Protein AF-A0A7Z0UXZ9-F1 (afdb_monomer_lite)

Sequence (64 aa):
MTVDDLKEFFQVIYDSELTSKLGVSKGTISNWRAQGIPSEKQAMLQVQTEGRLQAKVPPLGSQT

Radius of gyration: 12.62 Å; chains: 1; bounding box: 39×20×32 Å

Structure (mmCIF, N/CA/C/O backbone):
data_AF-A0A7Z0UXZ9-F1
#
_entry.id   AF-A0A7Z0UXZ9-F1
#
loop_
_atom_site.group_PDB
_atom_site.id
_atom_site.type_symbol
_atom_site.label_atom_id
_atom_site.label_alt_id
_atom_site.label_comp_id
_atom_site.label_asym_id
_atom_site.label_entity_id
_atom_site.label_seq_id
_atom_site.pdbx_PDB_ins_code
_atom_site.Cartn_x
_atom_site.Cartn_y
_atom_site.Cartn_z
_atom_site.occupancy
_atom_site.B_iso_or_equiv
_atom_site.auth_seq_id
_atom_site.auth_comp_id
_atom_site.auth_asym_id
_atom_site.auth_atom_id
_atom_site.pdbx_PDB_model_num
ATOM 1 N N . MET A 1 1 ? -9.514 -4.476 1.668 1.00 82.62 1 MET A N 1
ATOM 2 C CA . MET A 1 1 ? -8.687 -3.993 0.554 1.00 82.62 1 MET A CA 1
ATOM 3 C C . MET A 1 1 ? -7.363 -4.745 0.483 1.00 82.62 1 MET A C 1
ATOM 5 O O . MET A 1 1 ? -6.841 -5.122 1.530 1.00 82.62 1 MET A O 1
ATOM 9 N N . THR A 1 2 ? -6.842 -4.960 -0.721 1.00 90.69 2 THR A N 1
ATOM 10 C CA . THR A 1 2 ? -5.542 -5.574 -1.037 1.00 90.69 2 THR A CA 1
ATOM 11 C C . THR A 1 2 ? -4.643 -4.594 -1.799 1.00 90.69 2 THR A C 1
ATOM 13 O O . THR A 1 2 ? -5.078 -3.505 -2.165 1.00 90.69 2 THR A O 1
ATOM 16 N N . VAL A 1 3 ? -3.377 -4.961 -2.036 1.00 91.12 3 VAL A N 1
ATOM 17 C CA . VAL A 1 3 ? -2.476 -4.153 -2.879 1.00 91.12 3 VAL A CA 1
ATOM 18 C C . VAL A 1 3 ? -2.982 -4.084 -4.323 1.00 91.12 3 VAL A C 1
ATOM 20 O O . VAL A 1 3 ? -2.856 -3.031 -4.935 1.00 91.12 3 VAL A O 1
ATOM 23 N N . ASP A 1 4 ? -3.592 -5.147 -4.855 1.00 90.44 4 ASP A N 1
ATOM 24 C CA . ASP A 1 4 ? -4.176 -5.131 -6.203 1.00 90.44 4 ASP A CA 1
ATOM 25 C C . ASP A 1 4 ? -5.371 -4.177 -6.292 1.00 90.44 4 ASP A C 1
ATOM 27 O O . ASP A 1 4 ? -5.422 -3.377 -7.220 1.00 90.44 4 ASP A O 1
ATOM 31 N N . ASP A 1 5 ? -6.236 -4.144 -5.273 1.00 89.25 5 ASP A N 1
ATOM 32 C CA . ASP A 1 5 ? -7.355 -3.191 -5.216 1.00 89.25 5 ASP A CA 1
ATOM 33 C C . ASP A 1 5 ? -6.842 -1.734 -5.286 1.00 89.25 5 ASP A C 1
ATOM 35 O O . ASP A 1 5 ? -7.452 -0.868 -5.914 1.00 89.25 5 ASP A O 1
ATOM 39 N N . LEU A 1 6 ? -5.689 -1.449 -4.659 1.00 89.50 6 LEU A N 1
ATOM 40 C CA . LEU A 1 6 ? -5.035 -0.140 -4.763 1.00 89.50 6 LEU A CA 1
ATOM 41 C C . LEU A 1 6 ? -4.526 0.117 -6.185 1.00 89.50 6 LEU A C 1
ATOM 43 O O . LEU A 1 6 ? -4.644 1.236 -6.678 1.00 89.50 6 LEU A O 1
ATOM 47 N N . LYS A 1 7 ? -3.971 -0.894 -6.858 1.00 91.19 7 LYS A N 1
ATOM 48 C CA . LYS A 1 7 ? -3.489 -0.754 -8.239 1.00 91.19 7 LYS A CA 1
ATOM 49 C C . LYS A 1 7 ? -4.620 -0.453 -9.206 1.00 91.19 7 LYS A C 1
ATOM 51 O O . LYS A 1 7 ? -4.481 0.455 -10.021 1.00 91.19 7 LYS A O 1
ATOM 56 N N . GLU A 1 8 ? -5.734 -1.165 -9.075 1.00 90.31 8 GLU A N 1
ATOM 57 C CA . GLU A 1 8 ? -6.932 -0.930 -9.878 1.00 90.31 8 GLU A CA 1
ATOM 58 C C . GLU A 1 8 ? -7.481 0.480 -9.647 1.00 90.31 8 GLU A C 1
ATOM 60 O O . GLU A 1 8 ? -7.760 1.200 -10.606 1.00 90.31 8 GLU A O 1
ATOM 65 N N . PHE A 1 9 ? -7.554 0.922 -8.389 1.00 88.69 9 PHE A N 1
ATOM 66 C CA . PHE A 1 9 ? -8.057 2.253 -8.058 1.00 88.69 9 PHE A CA 1
ATOM 67 C C . PHE A 1 9 ? -7.163 3.387 -8.565 1.00 88.69 9 PHE A C 1
ATOM 69 O O . PHE A 1 9 ? -7.655 4.353 -9.146 1.00 88.69 9 PHE A O 1
ATOM 76 N N . PHE A 1 10 ? -5.848 3.283 -8.357 1.00 88.62 10 PHE A N 1
ATOM 77 C CA . PHE A 1 10 ? -4.894 4.293 -8.822 1.00 88.62 10 PHE A CA 1
ATOM 78 C C . PHE A 1 10 ? -4.545 4.148 -10.310 1.00 88.62 10 PHE A C 1
ATOM 80 O O . PHE A 1 10 ? -3.775 4.964 -10.818 1.00 88.62 10 PHE A O 1
ATOM 87 N N . GLN A 1 11 ? -5.114 3.146 -10.993 1.00 90.94 11 GLN A N 1
ATOM 88 C CA . GLN A 1 11 ? -4.874 2.806 -12.398 1.00 90.94 11 GLN A CA 1
ATOM 89 C C . GLN A 1 11 ? -3.386 2.639 -12.722 1.00 90.94 11 GLN A C 1
ATOM 91 O O . GLN A 1 11 ? -2.888 3.130 -13.734 1.00 90.94 11 GLN A O 1
ATOM 96 N N . VAL A 1 12 ? -2.666 1.954 -11.835 1.00 90.94 12 VAL A N 1
ATOM 97 C CA . VAL A 1 12 ? -1.230 1.705 -11.975 1.00 90.94 12 VAL A CA 1
ATOM 98 C C . VAL A 1 12 ? -0.949 0.242 -12.277 1.00 90.94 12 VAL A C 1
ATOM 100 O O . VAL A 1 12 ? -1.612 -0.661 -11.767 1.00 90.94 12 VAL A O 1
ATOM 103 N N . ILE A 1 13 ? 0.080 -0.003 -13.084 1.00 89.94 13 ILE A N 1
ATOM 104 C CA . ILE A 1 13 ? 0.451 -1.359 -13.500 1.00 89.94 13 ILE A CA 1
ATOM 105 C C . ILE A 1 13 ? 1.473 -1.936 -12.525 1.00 89.94 13 ILE A C 1
ATOM 107 O O . ILE A 1 13 ? 1.444 -3.134 -12.226 1.00 89.94 13 ILE A O 1
ATOM 111 N N . TYR A 1 14 ? 2.355 -1.095 -11.982 1.00 90.69 14 TYR A N 1
ATOM 112 C CA . TYR A 1 14 ? 3.470 -1.544 -11.157 1.00 90.69 14 TYR A CA 1
ATOM 113 C C . TYR A 1 14 ? 3.348 -1.092 -9.704 1.00 90.69 14 T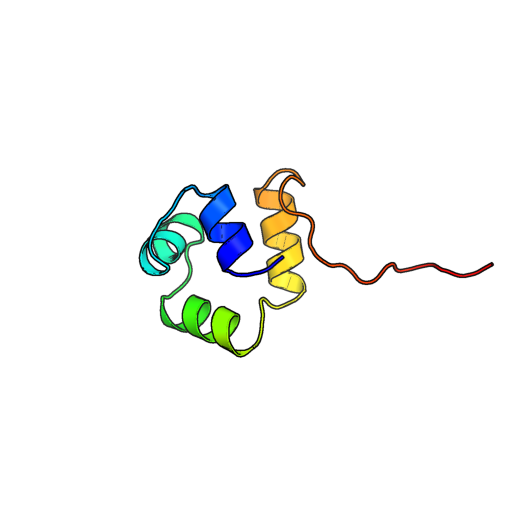YR A C 1
ATOM 115 O O . TYR A 1 14 ? 2.985 0.038 -9.389 1.00 90.69 14 TYR A O 1
ATOM 123 N N . ASP A 1 15 ? 3.765 -1.970 -8.797 1.00 88.06 15 ASP A N 1
ATOM 124 C CA . ASP A 1 15 ? 3.796 -1.716 -7.354 1.00 88.06 15 ASP A CA 1
ATOM 125 C C . ASP A 1 15 ? 4.735 -0.536 -7.008 1.00 88.06 15 ASP A C 1
ATOM 127 O O . ASP A 1 15 ? 4.545 0.163 -6.015 1.00 88.06 15 ASP A O 1
ATOM 131 N N . SER A 1 16 ? 5.721 -0.250 -7.865 1.00 88.62 16 SER A N 1
ATOM 132 C CA . SER A 1 16 ? 6.582 0.933 -7.757 1.00 88.62 16 SER A CA 1
ATOM 133 C C . SER A 1 16 ? 5.881 2.251 -8.069 1.00 88.62 16 SER A C 1
ATOM 135 O O . SER A 1 16 ? 6.386 3.297 -7.693 1.00 88.62 16 SER A O 1
ATOM 137 N N . GLU A 1 17 ? 4.754 2.243 -8.772 1.00 91.94 17 GLU A N 1
ATOM 138 C CA . GLU A 1 17 ? 3.985 3.467 -9.013 1.00 91.94 17 GLU A CA 1
ATOM 139 C C . GLU A 1 17 ? 3.110 3.802 -7.797 1.00 91.94 17 GLU A C 1
ATOM 141 O O . GLU A 1 17 ? 2.914 4.976 -7.472 1.00 91.94 17 GLU A O 1
ATOM 146 N N . LEU A 1 18 ? 2.675 2.778 -7.046 1.00 90.88 18 LEU A N 1
ATOM 147 C CA . LEU A 1 18 ? 1.971 2.964 -5.774 1.00 90.88 18 LEU A CA 1
ATOM 148 C C . LEU A 1 18 ? 2.814 3.725 -4.750 1.00 90.88 18 LEU A C 1
ATOM 150 O O . LEU A 1 18 ? 2.254 4.472 -3.952 1.00 90.88 18 LEU A O 1
ATOM 154 N N . THR A 1 19 ? 4.145 3.599 -4.777 1.00 92.25 19 THR A N 1
ATOM 155 C CA . THR A 1 19 ? 5.005 4.320 -3.825 1.00 92.25 19 THR A CA 1
ATOM 156 C C . THR A 1 19 ? 4.863 5.829 -3.952 1.00 92.25 19 THR A C 1
ATOM 158 O O . THR A 1 19 ? 4.797 6.525 -2.943 1.00 92.25 19 THR A O 1
ATOM 161 N N . SER A 1 20 ? 4.748 6.335 -5.181 1.00 89.69 20 SER A N 1
ATOM 162 C CA . SER A 1 20 ? 4.585 7.767 -5.441 1.00 89.69 20 SER A CA 1
ATOM 163 C C . SER A 1 20 ? 3.168 8.252 -5.142 1.00 89.69 20 SER A C 1
ATOM 165 O O . SER A 1 20 ? 2.999 9.380 -4.695 1.00 89.69 20 SER A O 1
ATOM 167 N N . LYS A 1 21 ? 2.151 7.407 -5.358 1.00 88.94 21 LYS A N 1
ATOM 168 C CA . LYS A 1 21 ? 0.746 7.743 -5.069 1.00 88.94 21 LYS A CA 1
ATOM 169 C C . LYS A 1 21 ? 0.439 7.756 -3.574 1.00 88.94 21 LYS A C 1
ATOM 171 O O . LYS A 1 21 ? -0.320 8.599 -3.118 1.00 88.94 21 LYS A O 1
ATOM 176 N N . LEU A 1 22 ? 1.031 6.825 -2.830 1.00 88.88 22 LEU A N 1
ATOM 177 C CA . LEU A 1 22 ? 0.751 6.609 -1.409 1.00 88.88 22 LEU A CA 1
ATOM 178 C C . LEU A 1 22 ? 1.806 7.222 -0.481 1.00 88.88 22 LEU A C 1
ATOM 180 O O . LEU A 1 22 ? 1.621 7.212 0.734 1.00 88.88 22 LEU A O 1
ATOM 184 N N . GLY A 1 23 ? 2.924 7.713 -1.024 1.00 90.25 23 GLY A N 1
ATOM 185 C CA . GLY A 1 23 ? 4.023 8.279 -0.238 1.00 90.25 23 GLY A CA 1
ATOM 186 C C . GLY A 1 23 ? 4.727 7.255 0.659 1.00 90.25 23 GLY A C 1
ATOM 187 O O . GLY A 1 23 ? 5.217 7.605 1.729 1.00 90.25 23 GLY A O 1
ATOM 188 N N . VAL A 1 24 ? 4.756 5.981 0.257 1.00 91.81 24 VAL A N 1
ATOM 189 C CA . VAL A 1 24 ? 5.365 4.883 1.029 1.00 91.81 24 VAL A CA 1
ATOM 190 C C . VAL A 1 24 ? 6.529 4.249 0.279 1.00 91.81 24 VAL A C 1
ATOM 192 O O . VAL A 1 24 ? 6.639 4.361 -0.937 1.00 91.81 24 VAL A O 1
ATOM 195 N N . SER A 1 25 ? 7.407 3.547 0.994 1.00 94.50 25 SER A N 1
ATOM 196 C CA . SER A 1 25 ? 8.555 2.876 0.378 1.00 94.50 25 SER A CA 1
ATOM 197 C C . SER A 1 25 ? 8.152 1.616 -0.404 1.00 94.50 25 SER A C 1
ATOM 199 O O . SER A 1 25 ? 7.148 0.971 -0.092 1.00 94.50 25 SER A O 1
ATOM 201 N N . LYS A 1 26 ? 8.987 1.191 -1.366 1.00 93.12 26 LYS A N 1
ATOM 202 C CA . LYS A 1 26 ? 8.801 -0.090 -2.080 1.00 93.12 26 LYS A CA 1
ATOM 203 C C . LYS A 1 26 ? 8.750 -1.278 -1.114 1.00 93.12 26 LYS A C 1
ATOM 205 O O . LYS A 1 26 ? 7.911 -2.154 -1.276 1.00 93.12 26 LYS A O 1
ATOM 210 N N . GLY A 1 27 ? 9.597 -1.272 -0.080 1.00 94.88 27 GLY A N 1
ATOM 211 C CA . GLY A 1 27 ? 9.609 -2.316 0.948 1.00 94.88 27 GLY A CA 1
ATOM 212 C C . GLY A 1 27 ? 8.294 -2.398 1.725 1.00 94.88 27 GLY A C 1
ATOM 213 O O . GLY A 1 27 ? 7.837 -3.491 2.040 1.00 94.88 27 GLY A O 1
ATOM 214 N N . THR A 1 28 ? 7.635 -1.260 1.962 1.00 94.44 28 THR A N 1
ATOM 215 C CA . THR A 1 28 ? 6.303 -1.217 2.579 1.00 94.44 28 THR A CA 1
ATOM 216 C C . THR A 1 28 ? 5.258 -1.897 1.695 1.00 94.44 28 THR A C 1
ATOM 218 O O . THR A 1 28 ? 4.497 -2.720 2.197 1.00 94.44 28 THR A O 1
ATOM 221 N N . ILE A 1 29 ? 5.253 -1.614 0.386 1.00 94.06 29 ILE A N 1
ATOM 222 C CA . ILE A 1 29 ? 4.338 -2.265 -0.566 1.00 94.06 29 ILE A CA 1
ATOM 223 C C . ILE A 1 29 ? 4.604 -3.775 -0.639 1.00 94.06 29 ILE A C 1
ATOM 225 O O . ILE A 1 29 ? 3.665 -4.564 -0.549 1.00 94.06 29 ILE A O 1
ATOM 229 N N . SER A 1 30 ? 5.873 -4.192 -0.711 1.00 94.56 30 SER A N 1
ATOM 230 C CA . SER A 1 30 ? 6.248 -5.612 -0.677 1.00 94.56 30 SER A CA 1
ATOM 231 C C . SER A 1 30 ? 5.809 -6.299 0.618 1.00 94.56 30 SER A C 1
ATOM 233 O O . SER A 1 30 ? 5.338 -7.434 0.591 1.00 94.56 30 SER A O 1
ATOM 235 N N . ASN A 1 31 ? 5.909 -5.612 1.758 1.00 95.19 31 ASN A N 1
ATOM 236 C CA . ASN A 1 31 ? 5.430 -6.151 3.024 1.00 95.19 31 ASN A CA 1
ATOM 237 C C . ASN A 1 31 ? 3.901 -6.302 3.030 1.00 95.19 31 ASN A C 1
ATOM 239 O O . ASN A 1 31 ? 3.390 -7.328 3.463 1.00 95.19 31 ASN A O 1
ATOM 243 N N . TRP A 1 32 ? 3.163 -5.326 2.492 1.00 95.00 32 TRP A N 1
ATOM 244 C CA . TRP A 1 32 ? 1.704 -5.419 2.367 1.00 95.00 32 TRP A CA 1
ATOM 245 C C . TRP A 1 32 ? 1.255 -6.520 1.407 1.00 95.00 32 TRP A C 1
ATOM 247 O O . TRP A 1 32 ? 0.208 -7.123 1.624 1.00 95.00 32 TRP A O 1
ATOM 257 N N . ARG A 1 33 ? 2.044 -6.818 0.371 1.00 92.00 33 ARG A N 1
ATOM 258 C CA . ARG A 1 33 ? 1.829 -7.983 -0.499 1.00 92.00 33 ARG A CA 1
ATOM 259 C C . ARG A 1 33 ? 1.938 -9.297 0.266 1.00 92.00 33 ARG A C 1
ATOM 261 O O . ARG A 1 33 ? 1.112 -10.178 0.065 1.00 92.00 33 ARG A O 1
ATOM 268 N N . ALA A 1 34 ? 2.952 -9.422 1.119 1.00 94.06 34 ALA A N 1
ATOM 269 C CA . ALA A 1 34 ? 3.226 -10.655 1.849 1.00 94.06 34 ALA A CA 1
ATOM 270 C C . ALA A 1 34 ? 2.311 -10.851 3.069 1.00 94.06 34 ALA A C 1
ATOM 272 O O . ALA A 1 34 ? 1.881 -11.967 3.340 1.00 94.06 34 ALA A O 1
ATOM 273 N N . GLN A 1 35 ? 2.024 -9.778 3.809 1.00 94.31 35 GLN A N 1
ATOM 274 C CA . GLN A 1 35 ? 1.352 -9.840 5.115 1.00 94.31 35 GLN A CA 1
ATOM 275 C C . GLN A 1 35 ? -0.047 -9.210 5.123 1.00 94.31 35 GLN A C 1
ATOM 277 O O . GLN A 1 35 ? -0.762 -9.300 6.118 1.00 94.31 35 GLN A O 1
ATOM 282 N N . GLY A 1 36 ? -0.451 -8.567 4.028 1.00 92.94 36 GLY A N 1
ATOM 283 C CA . GLY A 1 36 ? -1.650 -7.740 3.975 1.00 92.94 36 GLY A CA 1
ATOM 284 C C . GLY A 1 36 ? -1.401 -6.300 4.434 1.00 92.94 36 GLY A C 1
ATOM 285 O O . GLY A 1 36 ? -0.415 -5.972 5.096 1.00 92.94 36 GLY A O 1
ATOM 286 N N . ILE A 1 37 ? -2.315 -5.408 4.052 1.00 92.00 37 ILE A N 1
ATOM 287 C CA . ILE A 1 37 ? -2.269 -3.997 4.450 1.00 92.00 37 ILE A CA 1
ATOM 288 C C . ILE A 1 37 ? -2.750 -3.890 5.910 1.00 92.00 37 ILE A C 1
ATOM 290 O O . ILE A 1 37 ? -3.859 -4.350 6.191 1.00 92.00 37 ILE A O 1
ATOM 294 N N . PRO A 1 38 ? -1.993 -3.258 6.827 1.00 91.56 38 PRO A N 1
ATOM 295 C CA . PRO A 1 38 ? -2.414 -3.055 8.212 1.00 91.56 38 PRO A CA 1
ATOM 296 C C . PRO A 1 38 ? -3.743 -2.301 8.319 1.00 91.56 38 PRO A C 1
ATOM 298 O O . PRO A 1 38 ? -3.979 -1.361 7.561 1.00 91.56 38 PRO A O 1
ATOM 301 N N . SER A 1 39 ? -4.580 -2.652 9.295 1.00 89.69 39 SER A N 1
ATOM 302 C CA . SER A 1 39 ? -5.934 -2.101 9.484 1.00 89.69 39 SER A CA 1
ATOM 303 C C . SER A 1 39 ? -5.961 -0.571 9.557 1.00 89.69 39 SER A C 1
ATOM 305 O O . SER A 1 39 ? -6.802 0.067 8.931 1.00 89.69 39 SER A O 1
ATOM 307 N N . GLU A 1 40 ? -4.995 0.025 10.261 1.00 88.19 40 GLU A N 1
ATOM 308 C CA . GLU A 1 40 ? -4.829 1.481 10.355 1.00 88.19 40 GLU A CA 1
ATOM 309 C C . GLU A 1 40 ? -4.605 2.113 8.973 1.00 88.19 40 GLU A C 1
ATOM 311 O O . GLU A 1 40 ? -5.249 3.096 8.608 1.00 88.19 40 GLU A O 1
ATOM 316 N N . LYS A 1 41 ? -3.742 1.502 8.152 1.00 90.94 41 LYS A N 1
ATOM 317 C CA . LYS A 1 41 ? -3.483 1.960 6.784 1.00 90.94 41 LYS A CA 1
ATOM 318 C C . LYS A 1 41 ? -4.695 1.753 5.892 1.00 90.94 41 LYS A C 1
ATOM 320 O O . LYS A 1 41 ? -4.982 2.631 5.088 1.00 90.94 41 LYS A O 1
ATOM 325 N N . GLN A 1 42 ? -5.443 0.664 6.068 1.00 89.38 42 GLN A N 1
ATOM 326 C CA . GLN A 1 42 ? -6.697 0.471 5.344 1.00 89.38 42 GLN A CA 1
ATOM 327 C C . GLN A 1 42 ? -7.709 1.584 5.651 1.00 89.38 42 GLN A C 1
ATOM 329 O O . GLN A 1 42 ? -8.313 2.115 4.726 1.00 89.38 42 GLN A O 1
ATOM 334 N N . ALA A 1 43 ? -7.844 2.000 6.913 1.00 87.00 43 ALA A N 1
ATOM 335 C CA . ALA A 1 43 ? -8.718 3.113 7.287 1.00 87.00 43 ALA A CA 1
ATOM 336 C C . ALA A 1 43 ? -8.253 4.447 6.671 1.00 87.00 43 ALA A C 1
ATOM 338 O O . ALA A 1 43 ? -9.052 5.165 6.071 1.00 87.00 43 ALA A O 1
ATOM 339 N N . MET A 1 44 ? -6.951 4.753 6.736 1.00 87.56 44 MET A N 1
ATOM 340 C CA . MET A 1 44 ? -6.389 5.955 6.099 1.00 87.56 44 MET A CA 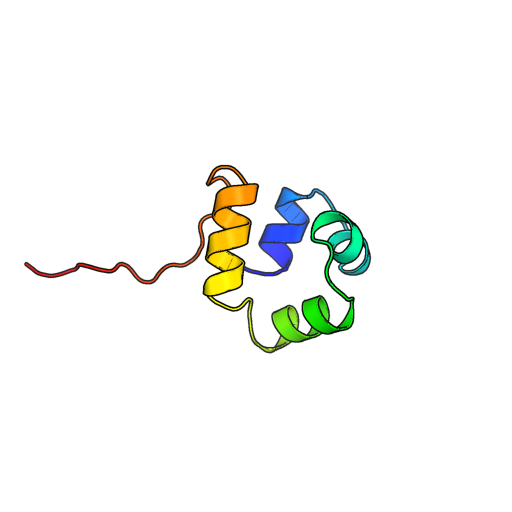1
ATOM 341 C C . MET A 1 44 ? -6.600 5.967 4.579 1.00 87.56 44 MET A C 1
ATOM 343 O O . MET A 1 44 ? -6.884 7.013 3.997 1.00 87.56 44 MET A O 1
ATOM 347 N N . LEU A 1 45 ? -6.428 4.819 3.923 1.00 87.81 45 LEU A N 1
ATOM 348 C CA . LEU A 1 45 ? -6.635 4.667 2.483 1.00 87.81 45 LEU A CA 1
ATOM 349 C C . LEU A 1 45 ? -8.120 4.779 2.129 1.00 87.81 45 LEU A C 1
ATOM 351 O O . LEU A 1 45 ? -8.461 5.408 1.135 1.00 87.81 45 LEU A O 1
ATOM 355 N N . GLN A 1 46 ? -9.021 4.254 2.956 1.00 85.38 46 GLN A N 1
ATOM 356 C CA . GLN A 1 46 ? -10.462 4.390 2.748 1.00 85.38 46 GLN A CA 1
ATOM 357 C C . GLN A 1 46 ? -10.914 5.857 2.796 1.00 85.38 46 GLN A C 1
ATOM 359 O O . GLN A 1 46 ? -11.701 6.278 1.952 1.00 85.38 46 GLN A O 1
ATOM 364 N N . VAL A 1 47 ? -10.378 6.656 3.725 1.00 85.00 47 VAL A N 1
ATOM 365 C CA . VAL A 1 47 ? -10.649 8.104 3.781 1.00 85.00 47 VAL A CA 1
ATOM 366 C C . VAL A 1 47 ? -10.079 8.819 2.552 1.00 85.00 47 VAL A C 1
ATOM 368 O O . VAL A 1 47 ? -10.781 9.604 1.923 1.00 85.00 47 VAL A O 1
ATOM 371 N N . GLN A 1 48 ? -8.838 8.509 2.163 1.00 80.00 48 GLN A N 1
ATOM 372 C CA . GLN A 1 48 ? -8.195 9.105 0.980 1.00 80.00 48 GLN A CA 1
ATOM 373 C C . GLN A 1 48 ? -8.882 8.750 -0.342 1.00 80.00 48 GLN A C 1
ATOM 375 O O . GLN A 1 48 ? -8.785 9.499 -1.306 1.00 80.00 48 GLN A O 1
ATOM 380 N N . THR A 1 49 ? -9.562 7.608 -0.396 1.00 81.06 49 THR A N 1
ATOM 381 C CA . THR A 1 49 ? -10.285 7.137 -1.585 1.00 81.06 49 THR A CA 1
ATOM 382 C C . THR A 1 49 ? -11.768 7.500 -1.552 1.00 81.06 49 THR A C 1
ATOM 384 O O . THR A 1 49 ? -12.545 6.950 -2.330 1.00 81.06 49 THR A O 1
ATOM 387 N N . GLU A 1 50 ? -12.176 8.397 -0.646 1.00 76.69 50 GLU A N 1
ATOM 388 C CA . GLU A 1 50 ? -13.566 8.844 -0.472 1.00 76.69 50 GLU A CA 1
ATOM 389 C C . GLU A 1 50 ? -14.549 7.670 -0.289 1.00 76.69 50 GLU A C 1
ATOM 391 O O . GLU A 1 50 ? -15.694 7.704 -0.732 1.00 76.69 50 GLU A O 1
ATOM 396 N N . GLY A 1 51 ? -14.087 6.578 0.330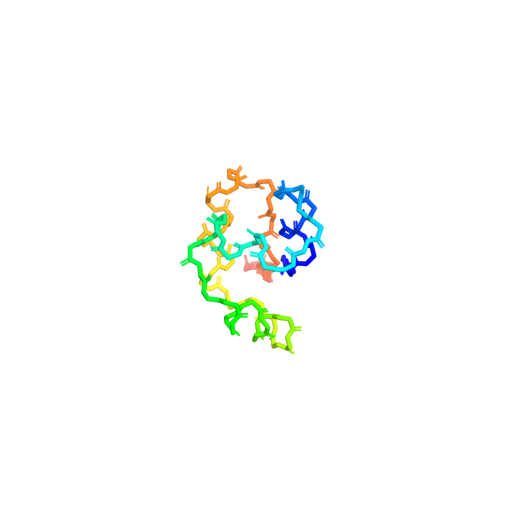 1.00 67.75 51 GLY A N 1
ATOM 397 C CA . GLY A 1 51 ? -14.880 5.368 0.549 1.00 67.75 51 GLY A CA 1
ATOM 398 C C . GLY A 1 51 ? -15.030 4.445 -0.666 1.00 67.75 51 GLY A C 1
ATOM 399 O O . GLY A 1 51 ? -15.680 3.408 -0.539 1.00 67.75 51 GLY A O 1
ATOM 400 N N . ARG A 1 52 ? -14.416 4.757 -1.818 1.00 69.56 52 ARG A N 1
ATOM 401 C CA . ARG A 1 52 ? -14.452 3.900 -3.021 1.00 69.56 52 ARG A CA 1
ATOM 402 C C . ARG A 1 52 ? -13.687 2.589 -2.840 1.00 69.56 52 ARG A C 1
ATOM 404 O O . ARG A 1 52 ? -14.057 1.582 -3.434 1.00 69.56 52 ARG A O 1
ATOM 411 N N . LE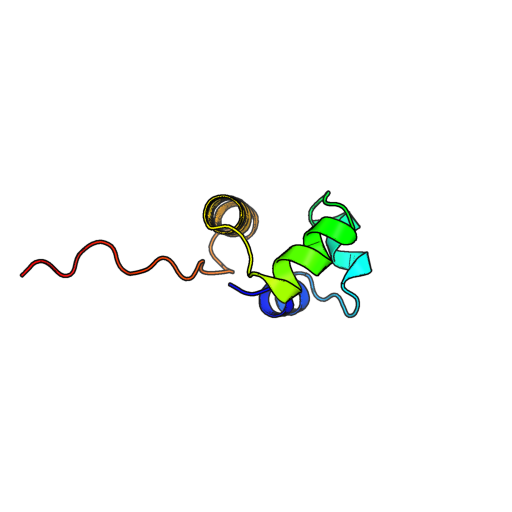U A 1 53 ? -12.653 2.588 -1.999 1.00 72.31 53 LEU A N 1
ATOM 412 C CA . LEU A 1 53 ? -11.967 1.379 -1.548 1.00 72.31 53 LEU A CA 1
ATOM 413 C C . LEU A 1 53 ? -12.474 1.017 -0.154 1.00 72.31 53 LEU A C 1
ATOM 415 O O . LEU A 1 53 ? -12.030 1.568 0.854 1.00 72.31 53 LEU A O 1
ATOM 419 N N . GLN A 1 54 ? -13.408 0.071 -0.078 1.00 62.94 54 GLN A N 1
ATOM 420 C CA . GLN A 1 54 ? -13.857 -0.438 1.212 1.00 62.94 54 GLN A CA 1
ATOM 421 C C . GLN A 1 54 ? -12.726 -1.253 1.865 1.00 62.94 54 GLN A C 1
ATOM 423 O O . GLN A 1 54 ? -12.259 -2.279 1.349 1.00 62.94 54 GLN A O 1
ATOM 428 N N . ALA A 1 55 ? -12.260 -0.795 3.031 1.00 58.50 55 ALA A N 1
ATOM 429 C CA . ALA A 1 55 ? -11.492 -1.650 3.922 1.00 58.50 55 ALA A CA 1
ATOM 430 C C . ALA A 1 55 ? -12.342 -2.891 4.213 1.00 58.50 55 ALA A C 1
ATOM 432 O O . ALA A 1 55 ? -13.551 -2.780 4.418 1.00 58.50 55 ALA A O 1
ATOM 433 N N . LYS A 1 56 ? -11.722 -4.078 4.256 1.00 55.59 56 LYS A N 1
ATOM 434 C CA . LYS A 1 56 ? -12.420 -5.244 4.810 1.00 55.59 56 LYS A CA 1
ATOM 435 C C . LYS A 1 56 ? -12.365 -5.073 6.325 1.00 55.59 56 LYS A C 1
ATOM 437 O O . LYS A 1 56 ? -11.580 -5.730 6.996 1.00 55.59 56 LYS A O 1
ATOM 442 N N . VAL A 1 57 ? -13.122 -4.113 6.845 1.00 52.97 57 VAL A N 1
ATOM 443 C CA . VAL A 1 57 ? -13.444 -4.078 8.265 1.00 52.97 57 VAL A CA 1
ATOM 444 C C . VAL A 1 57 ? -14.268 -5.340 8.523 1.00 52.97 57 VAL A C 1
ATOM 446 O O . VAL A 1 57 ? -15.263 -5.549 7.823 1.00 52.97 57 VAL A O 1
ATOM 449 N N . PRO A 1 58 ? -13.871 -6.217 9.464 1.00 45.34 58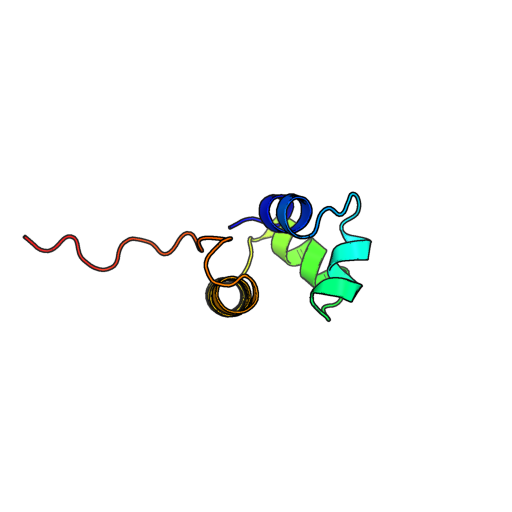 PRO A N 1
ATOM 450 C CA . PRO A 1 58 ? -14.809 -7.205 9.966 1.00 45.34 58 PRO A CA 1
ATOM 451 C C . PRO A 1 58 ? -16.040 -6.430 10.460 1.00 45.34 58 PRO A C 1
ATOM 453 O O . PRO A 1 58 ? -15.857 -5.371 11.071 1.00 45.34 58 PRO A O 1
ATOM 456 N N . PRO A 1 59 ? -17.270 -6.893 10.186 1.00 42.91 59 PRO A N 1
ATOM 457 C CA . PRO A 1 59 ? -18.453 -6.206 10.672 1.00 42.91 59 PRO A CA 1
ATOM 458 C C . PRO A 1 59 ? -18.384 -6.157 12.202 1.00 42.91 59 PRO A C 1
ATOM 460 O O . PRO A 1 59 ? -18.517 -7.180 12.871 1.00 42.91 59 PRO A O 1
ATOM 463 N N . LEU A 1 60 ? -18.134 -4.975 12.770 1.00 59.78 60 LEU A N 1
ATOM 464 C CA . LEU A 1 60 ? -18.390 -4.737 14.183 1.00 59.78 60 LEU A CA 1
ATOM 465 C C . LEU A 1 60 ? -19.907 -4.629 14.334 1.00 59.78 60 LEU A C 1
ATOM 467 O O . LEU A 1 60 ? -20.500 -3.634 13.927 1.00 59.78 60 LEU A O 1
ATOM 471 N N . GLY A 1 61 ? -20.516 -5.667 14.904 1.00 58.16 61 GLY A N 1
ATOM 472 C CA . GLY A 1 61 ? -21.925 -5.661 15.288 1.00 58.16 61 GLY A CA 1
ATOM 473 C C . GLY A 1 61 ? -22.792 -6.626 14.488 1.00 58.16 61 GLY A C 1
ATOM 474 O O . GLY A 1 61 ? -23.646 -6.218 13.712 1.00 58.16 61 GLY A O 1
ATOM 475 N N . SER A 1 62 ? -22.639 -7.920 14.752 1.00 46.44 62 SER A N 1
ATOM 476 C CA . SER A 1 62 ? -23.786 -8.830 14.760 1.00 46.44 62 SER A CA 1
ATOM 477 C C . SER A 1 62 ? -24.068 -9.177 16.219 1.00 46.44 62 SER A C 1
ATOM 479 O O . SER A 1 62 ? -23.697 -10.240 16.703 1.00 46.44 62 SER A O 1
ATOM 481 N N . GLN A 1 63 ? -24.631 -8.214 16.949 1.00 45.88 63 GLN A N 1
ATOM 482 C CA . GLN A 1 63 ? -25.371 -8.496 18.173 1.00 45.88 63 GLN A CA 1
ATOM 483 C C . GLN A 1 63 ? -26.850 -8.302 17.852 1.00 45.88 63 GLN A C 1
ATOM 485 O O . GLN A 1 63 ? -27.309 -7.169 17.728 1.00 45.88 63 GLN A O 1
ATOM 490 N N . THR A 1 64 ? -27.556 -9.417 17.708 1.00 52.22 64 THR A N 1
AT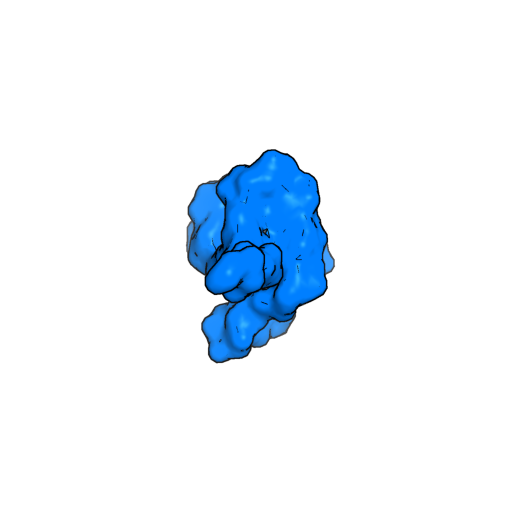OM 491 C CA . THR A 1 64 ? -28.997 -9.561 17.949 1.00 52.22 64 THR A CA 1
ATOM 492 C C . THR A 1 64 ? -29.212 -10.932 18.553 1.00 52.22 64 THR A C 1
ATOM 494 O O . THR A 1 64 ? -28.646 -11.884 17.966 1.00 52.22 64 THR A O 1
#

InterPro domains:
  IPR010744 Bacteriophage CI repressor, N-terminal [PF07022] (12-52)
  IPR010982 Lambda repressor-like, DNA-binding domain superfamily [G3DSA:1.10.260.40] (1-58)

pLDDT: mean 82.62, std 14.88, range [42.91, 95.19]

Organism: Moraxella catarrhalis (NCBI:txid480)

Foldseek 3Di:
DALVLVCVLVVHDDLVVVCVVVVHDSVLSVCCNVPNDDPVVQVVVCVVSVNPRPDPDPDPDPDD

Secondary structure (DSSP, 8-state):
--HHHHHHHHT-SSHHHHHHHHT--HHHHHHHHHH---HHHHHHHHHHTTTSS------S----